Protein AF-A0A937DUB3-F1 (afdb_monomer)

Structure (mmCIF, N/CA/C/O backbone):
data_AF-A0A937DUB3-F1
#
_entry.id   AF-A0A937DUB3-F1
#
loop_
_atom_site.group_PDB
_atom_site.id
_atom_site.type_symbol
_atom_site.label_atom_id
_atom_site.label_alt_id
_atom_site.label_comp_id
_atom_site.label_asym_id
_atom_site.label_entity_id
_atom_site.label_seq_id
_atom_site.pdbx_PDB_ins_code
_atom_site.Cartn_x
_atom_site.Cartn_y
_atom_site.Cartn_z
_atom_site.occupancy
_atom_site.B_iso_or_equiv
_atom_site.auth_seq_id
_atom_site.auth_comp_id
_atom_site.auth_asym_id
_atom_site.auth_atom_id
_atom_site.pdbx_PDB_model_num
ATOM 1 N N . MET A 1 1 ? -13.810 -3.148 17.932 1.00 75.81 1 MET A N 1
ATOM 2 C CA . MET A 1 1 ? -12.497 -2.914 18.591 1.00 75.81 1 MET A CA 1
ATOM 3 C C . MET A 1 1 ? -12.583 -1.676 19.458 1.00 75.81 1 MET A C 1
ATOM 5 O O . MET A 1 1 ? -13.296 -0.752 19.082 1.00 75.81 1 MET A O 1
ATOM 9 N N . GLU A 1 2 ? -11.857 -1.623 20.574 1.00 86.38 2 GLU A N 1
ATOM 10 C CA . GLU A 1 2 ? -11.768 -0.379 21.345 1.00 86.38 2 GLU A CA 1
ATOM 11 C C . GLU A 1 2 ? -10.947 0.676 20.592 1.00 86.38 2 GLU A C 1
ATOM 13 O O . GLU A 1 2 ? -9.996 0.352 19.875 1.00 86.38 2 GLU A O 1
ATOM 18 N N . GLN A 1 3 ? -11.286 1.956 20.767 1.00 86.94 3 GLN A N 1
ATOM 19 C CA . GLN A 1 3 ? -10.647 3.063 20.046 1.00 86.94 3 GLN A CA 1
ATOM 20 C C . GLN A 1 3 ? -9.122 3.072 20.203 1.00 86.94 3 GLN A C 1
ATOM 22 O O . GLN A 1 3 ? -8.398 3.293 19.233 1.00 86.94 3 GLN A O 1
ATOM 27 N N . GLN A 1 4 ? -8.633 2.753 21.400 1.00 88.19 4 GLN A N 1
ATOM 28 C CA . GLN A 1 4 ? -7.206 2.685 21.688 1.00 88.19 4 GLN A CA 1
ATOM 29 C C . GLN A 1 4 ? -6.502 1.560 20.906 1.00 88.19 4 GLN A C 1
ATOM 31 O O . GLN A 1 4 ? -5.394 1.755 20.410 1.00 88.19 4 GLN A O 1
ATOM 36 N N . GLN A 1 5 ? -7.153 0.404 20.732 1.00 88.25 5 GLN A N 1
ATOM 37 C CA . GLN A 1 5 ? -6.608 -0.721 19.962 1.00 88.25 5 GLN A CA 1
ATOM 38 C C . GLN A 1 5 ? -6.531 -0.390 18.467 1.00 88.25 5 GLN A C 1
ATOM 40 O O . GLN A 1 5 ? -5.536 -0.699 17.810 1.00 88.25 5 GLN A O 1
ATOM 45 N N . VAL A 1 6 ? -7.557 0.285 17.937 1.00 88.88 6 VAL A N 1
ATOM 46 C CA . VAL A 1 6 ? -7.590 0.736 16.537 1.00 88.88 6 VAL A CA 1
ATOM 47 C C . VAL A 1 6 ? -6.447 1.709 16.258 1.00 88.88 6 VAL A C 1
ATOM 49 O O . VAL A 1 6 ? -5.726 1.550 15.275 1.00 88.88 6 VAL A O 1
ATOM 52 N N . GLU A 1 7 ? -6.237 2.693 17.131 1.00 91.06 7 GLU A N 1
ATOM 53 C CA . GLU A 1 7 ? -5.167 3.682 16.966 1.00 91.06 7 GLU A CA 1
ATOM 54 C C . GLU A 1 7 ? -3.774 3.053 17.055 1.00 91.06 7 GLU A C 1
ATOM 56 O O . GLU A 1 7 ? -2.910 3.359 16.230 1.00 91.06 7 GLU A O 1
ATOM 61 N N . GLN A 1 8 ? -3.562 2.120 17.987 1.00 90.50 8 GLN A N 1
ATOM 62 C CA . GLN A 1 8 ? -2.307 1.373 18.077 1.00 90.50 8 GLN A CA 1
ATOM 63 C C . GLN A 1 8 ? -2.037 0.551 16.813 1.00 90.50 8 GLN A C 1
ATOM 65 O O . GLN A 1 8 ? -0.928 0.593 16.278 1.00 90.50 8 GLN A O 1
ATOM 70 N N . TRP A 1 9 ? -3.041 -0.161 16.299 1.00 90.69 9 TRP A N 1
ATOM 71 C CA . TRP A 1 9 ? -2.891 -0.961 15.085 1.00 90.69 9 TRP A CA 1
ATOM 72 C C . TRP A 1 9 ? -2.618 -0.092 13.848 1.00 90.69 9 TRP A C 1
ATOM 74 O O . TRP A 1 9 ? -1.743 -0.415 13.037 1.00 90.69 9 TRP A O 1
ATOM 84 N N . LEU A 1 10 ? -3.310 1.045 13.718 1.00 90.88 10 LEU A N 1
ATOM 85 C CA . LEU A 1 10 ? -3.067 2.012 12.645 1.00 90.88 10 LEU A CA 1
ATOM 86 C C . LEU A 1 10 ? -1.657 2.603 12.732 1.00 90.88 10 LEU A C 1
ATOM 88 O O . LEU A 1 10 ? -0.988 2.715 11.707 1.00 90.88 10 LEU A O 1
ATOM 92 N N . ALA A 1 11 ? -1.172 2.925 13.933 1.00 91.12 11 ALA A N 1
ATOM 93 C CA . ALA A 1 11 ? 0.183 3.429 14.137 1.00 91.12 11 ALA A CA 1
ATOM 94 C C . ALA A 1 11 ? 1.249 2.393 13.737 1.00 91.12 11 ALA A C 1
ATOM 96 O O . ALA A 1 11 ? 2.206 2.732 13.037 1.00 91.12 11 ALA A O 1
ATOM 97 N N . GLN A 1 12 ? 1.054 1.119 14.100 1.00 90.94 12 GLN A N 1
ATOM 98 C CA . GLN A 1 12 ? 1.949 0.018 13.714 1.00 90.94 12 GLN A CA 1
ATOM 99 C C . GLN A 1 12 ? 2.016 -0.173 12.191 1.00 90.94 12 GLN A C 1
ATOM 101 O O . GLN A 1 12 ? 3.069 -0.508 11.645 1.00 90.94 12 GLN A O 1
ATOM 106 N N . ASN A 1 13 ? 0.908 0.080 11.491 1.00 92.50 13 ASN A N 1
ATOM 107 C CA . ASN A 1 13 ? 0.786 -0.137 10.051 1.00 92.50 13 ASN A CA 1
ATOM 108 C C . ASN A 1 13 ? 0.837 1.154 9.218 1.00 92.50 13 ASN A C 1
ATOM 110 O O . ASN A 1 13 ? 0.700 1.096 7.996 1.00 92.50 13 ASN A O 1
ATOM 114 N N . ALA A 1 14 ? 1.114 2.309 9.829 1.00 88.69 14 ALA A N 1
ATOM 115 C CA . ALA A 1 14 ? 1.036 3.624 9.187 1.00 88.69 14 ALA A CA 1
ATOM 116 C C . ALA A 1 14 ? 1.873 3.729 7.899 1.00 88.69 14 ALA A C 1
ATOM 118 O O . ALA A 1 14 ? 1.453 4.338 6.916 1.00 88.69 14 ALA A O 1
ATOM 119 N N . LYS A 1 15 ? 3.044 3.077 7.852 1.00 89.88 15 LYS A N 1
ATOM 120 C CA . LYS A 1 15 ? 3.905 3.056 6.655 1.00 89.88 15 LYS A CA 1
ATOM 121 C C . LYS A 1 15 ? 3.282 2.309 5.472 1.00 89.88 15 LYS A C 1
ATOM 123 O O . LYS A 1 15 ? 3.596 2.641 4.330 1.00 89.88 15 LYS A O 1
ATOM 128 N N . LYS A 1 16 ? 2.411 1.333 5.736 1.00 91.31 16 LYS A N 1
ATOM 129 C CA . LYS A 1 16 ? 1.774 0.445 4.749 1.00 91.31 16 LYS A CA 1
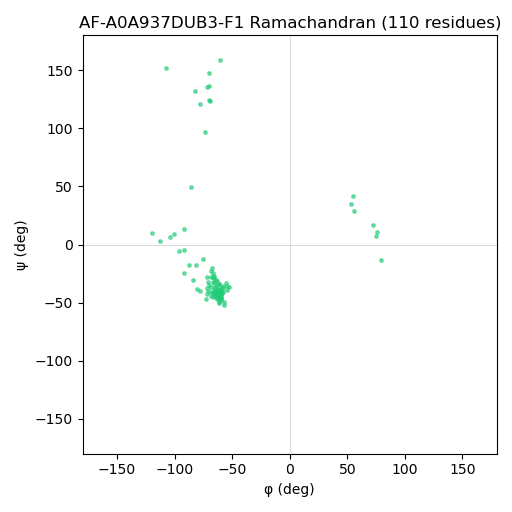ATOM 130 C C . LYS A 1 16 ? 0.381 0.909 4.323 1.00 91.31 16 LYS A C 1
ATOM 132 O O . LYS A 1 16 ? -0.200 0.304 3.423 1.00 91.31 16 LYS A O 1
ATOM 137 N N . LEU A 1 17 ? -0.139 1.963 4.949 1.00 91.81 17 LEU A N 1
ATOM 138 C CA . LEU A 1 17 ? -1.465 2.515 4.691 1.00 91.81 17 LEU A CA 1
ATOM 139 C C . LEU A 1 17 ? -1.376 3.857 3.942 1.00 91.81 17 LEU A C 1
ATOM 141 O O . LEU A 1 17 ? -0.374 4.576 4.061 1.00 91.81 17 LEU A O 1
ATOM 145 N N . PRO A 1 18 ? -2.400 4.205 3.144 1.00 90.81 18 PRO A N 1
ATOM 146 C CA . PRO A 1 18 ? -2.475 5.501 2.487 1.00 90.81 18 PRO A CA 1
ATOM 147 C C . PRO A 1 18 ? -2.933 6.562 3.491 1.00 90.81 18 PRO A C 1
ATOM 149 O O . PRO A 1 18 ? -4.020 6.455 4.056 1.00 90.81 18 PRO A O 1
ATOM 152 N N . ALA A 1 19 ? -2.104 7.591 3.707 1.00 88.75 19 ALA A N 1
ATOM 153 C CA . ALA A 1 19 ? -2.336 8.641 4.707 1.00 88.75 19 ALA A CA 1
ATOM 154 C C . ALA A 1 19 ? -3.697 9.341 4.534 1.00 88.75 19 ALA A C 1
ATOM 156 O O . ALA A 1 19 ? -4.351 9.686 5.512 1.00 88.75 19 ALA A O 1
ATOM 157 N N . GLU A 1 20 ? -4.145 9.474 3.287 1.00 89.00 20 GLU A N 1
ATOM 158 C CA . GLU A 1 20 ? -5.404 10.116 2.902 1.00 89.00 20 GLU A CA 1
ATOM 159 C C . GLU A 1 20 ? -6.647 9.319 3.342 1.00 89.00 20 GLU A C 1
ATOM 161 O O . GLU A 1 20 ? -7.722 9.895 3.490 1.00 89.00 20 GLU A O 1
ATOM 166 N N . ARG A 1 21 ? -6.519 8.004 3.580 1.00 89.25 21 ARG A N 1
ATOM 167 C CA . ARG A 1 21 ? -7.638 7.105 3.927 1.00 89.25 21 ARG A CA 1
ATOM 168 C C . ARG A 1 21 ? -7.575 6.561 5.354 1.00 89.25 21 ARG A C 1
ATOM 170 O O . ARG A 1 21 ? -8.428 5.762 5.734 1.00 89.25 21 ARG A O 1
ATOM 177 N N . VAL A 1 22 ? -6.588 6.970 6.156 1.00 89.06 22 VAL A N 1
ATOM 178 C CA . VAL A 1 22 ? -6.419 6.469 7.535 1.00 89.06 22 VAL A CA 1
ATOM 179 C C . VAL A 1 22 ? -7.643 6.778 8.397 1.00 89.06 22 VAL A C 1
ATOM 181 O O . VAL A 1 22 ? -8.080 5.917 9.156 1.00 89.06 22 VAL A O 1
ATOM 184 N N . ASN A 1 23 ? -8.234 7.966 8.239 1.00 90.12 23 ASN A N 1
ATOM 185 C CA . ASN A 1 23 ? -9.442 8.345 8.977 1.00 90.12 23 ASN A CA 1
ATOM 186 C C . ASN A 1 23 ? -10.638 7.459 8.597 1.00 90.12 23 ASN A C 1
ATOM 188 O O . ASN A 1 23 ? -11.326 6.957 9.476 1.00 90.12 23 ASN A O 1
ATOM 192 N N . GLU A 1 24 ? -10.820 7.173 7.303 1.00 91.44 24 GLU A N 1
ATOM 193 C CA . GLU A 1 24 ? -11.877 6.267 6.831 1.00 91.44 24 GLU A CA 1
ATOM 194 C C . GLU A 1 24 ? -11.693 4.849 7.395 1.00 91.44 24 GLU A C 1
ATOM 196 O O . GLU A 1 24 ? -12.647 4.240 7.874 1.00 91.44 24 GLU A O 1
ATOM 201 N N . LEU A 1 25 ? -10.460 4.328 7.396 1.00 90.50 25 LEU A N 1
ATOM 202 C CA . LEU A 1 25 ? -10.162 3.024 7.995 1.00 90.50 25 LEU A CA 1
ATOM 203 C C . LEU A 1 25 ? -10.430 3.012 9.499 1.00 90.50 25 LEU A C 1
ATOM 205 O O . LEU A 1 25 ? -10.962 2.026 9.999 1.00 90.50 25 LEU A O 1
ATOM 209 N N . LYS A 1 26 ? -10.097 4.092 10.215 1.00 91.19 26 LYS A N 1
ATOM 210 C CA . LYS A 1 26 ? -10.408 4.230 11.642 1.00 91.19 26 LYS A CA 1
ATOM 211 C C . 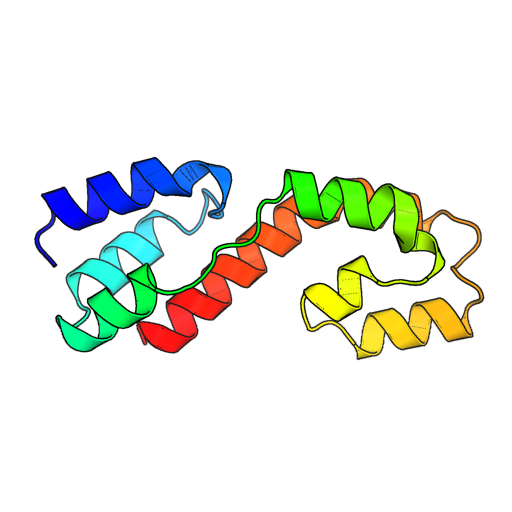LYS A 1 26 ? -11.912 4.097 11.882 1.00 91.19 26 LYS A C 1
ATOM 213 O O . LYS A 1 26 ? -12.311 3.290 12.716 1.00 91.19 26 LYS A O 1
ATOM 218 N N . ASP A 1 27 ? -12.737 4.824 11.131 1.00 91.38 27 ASP A N 1
ATOM 219 C CA . ASP A 1 27 ? -14.197 4.747 11.249 1.00 91.38 27 ASP A CA 1
ATOM 220 C C . ASP A 1 27 ? -14.741 3.343 10.940 1.00 91.38 27 ASP A C 1
ATOM 222 O O . ASP A 1 27 ? -15.620 2.850 11.649 1.00 91.38 27 ASP A O 1
ATOM 226 N N . LEU A 1 28 ? -14.209 2.675 9.911 1.00 90.31 28 LEU A N 1
ATOM 227 C CA . LEU A 1 28 ? -14.598 1.305 9.561 1.00 90.31 28 LEU A CA 1
ATOM 228 C C . LEU A 1 28 ? -14.198 0.296 10.645 1.00 90.31 28 LEU A C 1
ATOM 230 O O . LEU A 1 28 ? -14.998 -0.555 11.011 1.00 90.31 28 LEU A O 1
ATOM 234 N N . LEU A 1 29 ? -12.990 0.413 11.198 1.00 88.38 29 LEU A N 1
ATOM 235 C CA . LEU A 1 29 ? -12.475 -0.455 12.263 1.00 88.38 29 LEU A CA 1
ATOM 236 C C . LEU A 1 29 ? -13.239 -0.283 13.586 1.00 88.38 29 LEU A C 1
ATOM 238 O O . LEU A 1 29 ? -13.390 -1.248 14.334 1.00 88.38 29 LEU A O 1
ATOM 242 N N . LEU A 1 30 ? -13.728 0.928 13.869 1.00 89.50 30 LEU A N 1
ATOM 243 C CA . LEU A 1 30 ? -14.580 1.212 15.027 1.00 89.50 30 LEU A CA 1
ATOM 244 C C . LEU A 1 30 ? -15.987 0.625 14.868 1.00 89.50 30 LEU A C 1
ATOM 246 O O . LEU A 1 30 ? -16.560 0.148 15.843 1.00 89.50 30 LEU A O 1
ATOM 250 N N . LYS A 1 31 ? -16.534 0.649 13.647 1.00 89.56 31 LYS A N 1
ATOM 251 C CA . LYS A 1 31 ? -17.856 0.085 13.325 1.00 89.56 31 LYS A CA 1
ATOM 252 C C . LYS A 1 31 ? -17.832 -1.429 13.098 1.00 89.56 31 LYS A C 1
ATOM 254 O O . LYS A 1 31 ? -18.886 -2.058 13.121 1.00 89.56 31 LYS A O 1
ATOM 259 N N . ALA A 1 32 ? -16.659 -2.003 12.847 1.00 87.12 32 ALA A N 1
ATOM 260 C CA . ALA A 1 32 ? -16.492 -3.423 12.588 1.00 87.12 32 ALA A CA 1
ATOM 261 C C . ALA A 1 32 ? -16.690 -4.270 13.855 1.00 87.12 32 ALA A C 1
ATOM 263 O O . ALA A 1 32 ? -16.139 -3.980 14.921 1.00 87.12 32 ALA A O 1
ATOM 264 N N . ASP A 1 33 ? -17.437 -5.361 13.689 1.00 86.12 33 ASP A N 1
ATOM 265 C CA . ASP A 1 33 ? -17.588 -6.427 14.680 1.00 86.12 33 ASP A CA 1
ATOM 266 C C . ASP A 1 33 ? -16.237 -7.098 15.006 1.00 86.12 33 ASP A C 1
ATOM 268 O O . ASP A 1 33 ? -15.306 -7.049 14.194 1.00 86.12 33 ASP A O 1
ATOM 272 N N . GLU A 1 34 ? -16.121 -7.758 16.166 1.00 84.75 34 GLU A N 1
ATOM 273 C CA . GLU A 1 34 ? -14.899 -8.473 16.578 1.00 84.75 34 GLU A CA 1
ATOM 274 C C . GLU A 1 34 ? -14.402 -9.466 15.520 1.00 84.75 34 GLU A C 1
ATOM 276 O O . GLU A 1 34 ? -13.196 -9.561 15.284 1.00 84.75 34 GLU A O 1
ATOM 281 N N . ASN A 1 35 ? -15.308 -10.142 14.809 1.00 86.44 35 ASN A N 1
ATOM 282 C CA . ASN A 1 35 ? -14.921 -11.096 13.770 1.00 86.44 35 ASN A CA 1
ATOM 283 C C . ASN A 1 35 ? -14.279 -10.406 12.553 1.00 86.44 35 ASN A C 1
ATOM 285 O O . ASN A 1 35 ? -13.240 -10.847 12.056 1.00 86.44 35 ASN A O 1
ATOM 289 N N . LYS A 1 36 ? -14.857 -9.288 12.089 1.00 88.06 36 LYS A N 1
ATOM 290 C CA . LYS A 1 36 ? -14.309 -8.495 10.970 1.00 88.06 36 LYS A CA 1
ATOM 291 C C . LYS A 1 36 ? -12.995 -7.815 11.362 1.00 88.06 36 LYS A C 1
ATOM 293 O O . LYS A 1 36 ? -12.064 -7.737 10.563 1.00 88.06 36 LYS A O 1
ATOM 298 N N . ALA A 1 37 ? -12.904 -7.365 12.610 1.00 85.44 37 ALA A N 1
ATOM 299 C CA . ALA A 1 37 ? -11.703 -6.798 13.201 1.00 85.44 37 ALA A CA 1
ATOM 300 C C . ALA A 1 37 ? -10.535 -7.794 13.235 1.00 85.44 37 ALA A C 1
ATOM 302 O O . ALA A 1 37 ? -9.437 -7.472 12.778 1.00 85.44 37 ALA A O 1
ATOM 303 N N . ALA A 1 38 ? -10.777 -9.009 13.731 1.00 87.06 38 ALA A N 1
ATOM 304 C CA . ALA A 1 38 ? -9.783 -10.077 13.751 1.00 87.06 38 ALA A CA 1
ATOM 305 C C . ALA A 1 38 ? -9.339 -10.450 12.327 1.00 87.06 38 ALA A C 1
ATOM 307 O O . ALA A 1 38 ? -8.141 -10.570 12.057 1.00 87.06 38 ALA A O 1
ATOM 308 N N . ALA A 1 39 ? -10.289 -10.540 11.389 1.00 88.12 39 ALA A N 1
ATOM 309 C CA . ALA A 1 39 ? -9.988 -10.780 9.984 1.00 88.12 39 ALA A CA 1
ATOM 310 C C . ALA A 1 39 ? -9.093 -9.674 9.396 1.00 88.12 39 ALA A C 1
ATOM 312 O O . ALA A 1 39 ? -8.088 -9.990 8.763 1.00 88.12 39 ALA A O 1
ATOM 313 N N . ALA A 1 40 ? -9.374 -8.396 9.668 1.00 87.69 40 ALA A N 1
ATOM 314 C CA . ALA A 1 40 ? -8.553 -7.275 9.204 1.00 87.69 40 ALA A CA 1
ATOM 315 C C . ALA A 1 40 ? -7.120 -7.296 9.766 1.00 87.69 40 ALA A C 1
ATOM 317 O O . ALA A 1 40 ? -6.168 -7.029 9.031 1.00 87.69 40 ALA A O 1
ATOM 318 N N . GLN A 1 41 ? -6.945 -7.663 11.040 1.00 85.69 41 GLN A N 1
ATOM 319 C CA . GLN A 1 41 ? -5.620 -7.803 11.659 1.00 85.69 41 GLN A CA 1
ATOM 320 C C . GLN A 1 41 ? -4.819 -8.981 11.090 1.00 85.69 41 GLN A C 1
ATOM 322 O O . GLN A 1 41 ? -3.591 -8.926 11.058 1.00 85.69 41 GLN A O 1
ATOM 327 N N . SER A 1 42 ? -5.500 -10.026 10.611 1.00 87.12 42 SER A N 1
ATOM 328 C CA . SER A 1 42 ? -4.855 -11.189 9.989 1.00 87.12 42 SER A CA 1
ATOM 329 C C . SER A 1 42 ? -4.345 -10.928 8.562 1.00 87.12 42 SER A C 1
ATOM 331 O O . SER A 1 42 ? -3.572 -11.724 8.025 1.00 87.12 42 SER A O 1
ATOM 333 N N . ILE A 1 43 ? -4.740 -9.812 7.932 1.00 88.31 43 ILE A N 1
ATOM 334 C CA . ILE A 1 43 ? -4.314 -9.480 6.568 1.00 88.31 43 ILE A CA 1
ATOM 335 C C . ILE A 1 43 ? -2.824 -9.128 6.553 1.00 88.31 43 ILE A C 1
ATOM 337 O O . ILE A 1 43 ? -2.369 -8.179 7.192 1.00 88.31 43 ILE A O 1
ATOM 341 N N . SER A 1 44 ? -2.058 -9.843 5.727 1.00 87.62 44 SER A N 1
ATOM 342 C CA . SER A 1 44 ? -0.657 -9.507 5.475 1.00 87.62 44 SER A CA 1
ATOM 343 C C . SER A 1 44 ? -0.553 -8.266 4.586 1.00 87.62 44 SER A C 1
ATOM 345 O O . SER A 1 44 ? -0.661 -8.333 3.358 1.00 87.62 44 SER A O 1
ATOM 347 N N . LEU A 1 45 ? -0.357 -7.106 5.216 1.00 89.69 45 LEU A N 1
ATOM 348 C CA . LEU A 1 45 ? -0.171 -5.843 4.509 1.00 89.69 45 LEU A CA 1
ATOM 349 C C . LEU A 1 45 ? 1.187 -5.827 3.799 1.00 89.69 45 LEU A C 1
ATOM 351 O O . LEU A 1 45 ? 2.245 -5.981 4.430 1.00 89.69 45 LEU A O 1
ATOM 355 N N . LYS A 1 46 ? 1.153 -5.585 2.488 1.00 88.50 46 LYS A N 1
ATOM 356 C CA . LYS A 1 46 ? 2.341 -5.506 1.634 1.00 88.50 46 LYS A CA 1
ATOM 357 C C . LYS A 1 46 ? 3.137 -4.243 1.954 1.00 88.50 46 LYS A C 1
ATOM 359 O O . LYS A 1 46 ? 2.564 -3.164 2.102 1.00 88.50 46 LYS A O 1
ATOM 364 N N . ASP A 1 47 ? 4.457 -4.371 2.040 1.00 89.50 47 ASP A N 1
ATOM 365 C CA . ASP A 1 47 ? 5.338 -3.222 2.239 1.00 89.50 47 ASP A CA 1
ATOM 366 C C . ASP A 1 47 ? 5.626 -2.507 0.911 1.00 89.50 47 ASP A C 1
ATOM 368 O O . ASP A 1 47 ? 5.966 -3.137 -0.095 1.00 89.50 47 ASP A O 1
ATOM 372 N N . GLY A 1 48 ? 5.496 -1.178 0.906 1.00 86.62 48 GLY A N 1
ATOM 373 C CA . GLY A 1 48 ? 5.718 -0.365 -0.291 1.00 86.62 48 GLY A CA 1
ATOM 374 C C . GLY A 1 48 ? 7.163 -0.407 -0.795 1.00 86.62 48 GLY A C 1
ATOM 375 O O . GLY A 1 48 ? 7.386 -0.336 -2.002 1.00 86.62 48 GLY A O 1
ATOM 376 N N . THR A 1 49 ? 8.134 -0.588 0.102 1.00 85.94 49 THR A N 1
ATOM 377 C CA . THR A 1 49 ? 9.565 -0.697 -0.224 1.00 85.94 49 THR A CA 1
ATOM 378 C C . THR A 1 49 ? 9.861 -2.028 -0.901 1.00 85.94 49 THR A C 1
ATOM 380 O O . THR A 1 49 ? 10.555 -2.070 -1.914 1.00 85.94 49 THR A O 1
ATOM 383 N N . THR A 1 50 ? 9.279 -3.119 -0.392 1.00 86.00 50 THR A N 1
ATOM 384 C CA . THR A 1 50 ? 9.380 -4.437 -1.030 1.00 86.00 50 THR A CA 1
ATOM 385 C C . THR A 1 50 ? 8.776 -4.406 -2.431 1.00 86.00 50 THR A C 1
ATOM 387 O O . THR A 1 50 ? 9.396 -4.886 -3.375 1.00 86.00 50 THR A O 1
ATOM 390 N N . MET A 1 51 ? 7.612 -3.773 -2.602 1.00 87.06 51 MET A N 1
ATOM 391 C CA . MET A 1 51 ? 6.987 -3.626 -3.920 1.00 87.06 51 MET A CA 1
ATOM 392 C C . MET A 1 51 ? 7.820 -2.760 -4.875 1.00 87.06 51 MET A C 1
ATOM 394 O O . MET A 1 51 ? 7.909 -3.080 -6.057 1.00 87.06 51 MET A O 1
ATOM 398 N N . MET A 1 52 ? 8.475 -1.710 -4.373 1.00 85.25 52 MET A N 1
ATOM 399 C CA . MET A 1 52 ? 9.447 -0.917 -5.136 1.00 85.25 52 MET A CA 1
ATOM 400 C C . MET A 1 52 ? 10.631 -1.754 -5.622 1.00 85.25 52 MET A C 1
ATOM 402 O O . MET A 1 52 ? 11.010 -1.661 -6.786 1.00 85.25 52 MET A O 1
ATOM 406 N N . LEU A 1 53 ? 11.199 -2.588 -4.751 1.00 85.19 53 LEU A N 1
ATOM 407 C CA . LEU A 1 53 ? 12.332 -3.447 -5.090 1.00 85.19 53 LEU A CA 1
ATOM 408 C C . LEU A 1 53 ? 11.943 -4.500 -6.137 1.00 85.19 53 LEU A C 1
ATOM 410 O O . LEU A 1 53 ? 12.686 -4.740 -7.085 1.00 85.19 53 LEU A O 1
ATOM 414 N N . ILE A 1 54 ? 10.737 -5.061 -6.025 1.00 83.75 54 ILE A N 1
ATOM 415 C CA . ILE A 1 54 ? 10.177 -5.970 -7.033 1.00 83.75 54 ILE A CA 1
ATOM 416 C C . ILE A 1 54 ? 9.943 -5.237 -8.359 1.00 83.75 54 ILE A C 1
ATOM 418 O O . ILE A 1 54 ? 10.282 -5.772 -9.410 1.00 83.75 54 ILE A O 1
ATOM 422 N N . ALA A 1 55 ? 9.425 -4.007 -8.335 1.00 84.56 55 ALA A N 1
ATOM 423 C CA . ALA A 1 55 ? 9.278 -3.191 -9.540 1.00 84.56 55 ALA A CA 1
ATOM 424 C C . ALA A 1 55 ? 10.634 -2.852 -10.183 1.00 84.56 55 ALA A C 1
ATOM 426 O O . ALA A 1 55 ? 10.724 -2.760 -11.403 1.00 84.56 55 ALA A O 1
ATOM 427 N N . TRP A 1 56 ? 11.702 -2.717 -9.396 1.00 78.88 56 TRP A N 1
ATOM 428 C CA . TRP A 1 56 ? 13.046 -2.467 -9.916 1.00 78.88 56 TRP A CA 1
ATOM 429 C C . TRP A 1 56 ? 13.661 -3.704 -10.588 1.00 78.88 56 TRP A C 1
ATOM 431 O O . TRP A 1 56 ? 14.149 -3.607 -11.710 1.00 78.88 56 TRP A O 1
ATOM 441 N N . ILE A 1 57 ? 13.586 -4.876 -9.949 1.00 78.88 57 ILE A N 1
ATOM 442 C CA . ILE A 1 57 ? 14.203 -6.116 -10.460 1.00 78.88 57 ILE A CA 1
ATOM 443 C C . ILE A 1 57 ? 13.337 -6.774 -11.545 1.00 78.88 57 ILE A C 1
ATOM 445 O O . ILE A 1 57 ? 13.847 -7.305 -12.528 1.00 78.88 57 ILE A O 1
ATOM 449 N N . ALA A 1 58 ? 12.015 -6.742 -11.376 1.00 75.31 58 ALA A N 1
ATOM 450 C CA . ALA A 1 58 ? 11.058 -7.489 -12.189 1.00 75.31 58 ALA A CA 1
ATOM 451 C C . ALA A 1 58 ? 10.049 -6.598 -12.941 1.00 75.31 58 ALA A C 1
ATOM 453 O O . ALA A 1 58 ? 9.104 -7.107 -13.551 1.00 75.31 58 ALA A O 1
ATOM 454 N N . GLY A 1 59 ? 10.245 -5.274 -12.955 1.00 68.81 59 GLY A N 1
ATOM 455 C CA . GLY A 1 59 ? 9.355 -4.325 -13.639 1.00 68.81 59 GLY A CA 1
ATOM 456 C C . GLY A 1 59 ? 9.342 -4.447 -15.163 1.00 68.81 59 GLY A C 1
ATOM 457 O O . GLY A 1 59 ? 8.323 -4.117 -15.780 1.00 68.81 59 GLY A O 1
ATOM 458 N N . ALA A 1 60 ? 10.421 -4.970 -15.761 1.00 65.94 60 ALA A N 1
ATOM 459 C CA . ALA A 1 60 ? 10.484 -5.319 -17.185 1.00 65.94 60 ALA A CA 1
ATOM 460 C C . ALA A 1 60 ? 9.531 -6.477 -17.540 1.00 65.94 60 ALA A C 1
ATOM 462 O O . ALA A 1 60 ? 8.936 -6.481 -18.613 1.00 65.94 60 ALA A O 1
ATOM 463 N N . TYR A 1 61 ? 9.326 -7.407 -16.603 1.00 68.38 61 TYR A N 1
ATOM 464 C CA . TYR A 1 61 ? 8.409 -8.544 -16.737 1.00 68.38 61 TYR A CA 1
ATOM 465 C C . TYR A 1 61 ? 6.992 -8.240 -16.208 1.00 68.38 61 TYR A C 1
ATOM 467 O O . TYR A 1 61 ? 6.096 -9.071 -16.322 1.00 68.38 61 TYR A O 1
ATOM 475 N N . GLY A 1 62 ? 6.769 -7.060 -15.613 1.00 69.31 62 GLY A N 1
ATOM 476 C CA . GLY A 1 62 ? 5.464 -6.637 -15.088 1.00 69.31 62 GLY A CA 1
AT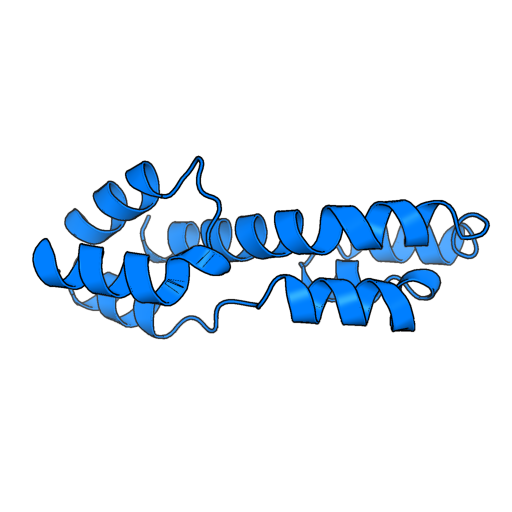OM 477 C C . GLY A 1 62 ? 5.014 -7.345 -13.802 1.00 69.31 62 GLY A C 1
ATOM 478 O O . GLY A 1 62 ? 3.833 -7.282 -13.458 1.00 69.31 62 GLY A O 1
ATOM 479 N N . VAL A 1 63 ? 5.924 -8.011 -13.080 1.00 73.94 63 VAL A N 1
ATOM 480 C CA . VAL A 1 63 ? 5.616 -8.808 -11.871 1.00 73.94 63 VAL A CA 1
ATOM 481 C C . VAL A 1 63 ? 5.008 -7.960 -10.750 1.00 73.94 63 VAL A C 1
ATOM 483 O O . VAL A 1 63 ? 4.104 -8.424 -10.053 1.00 73.94 63 VAL A O 1
ATOM 486 N N . ASP A 1 64 ? 5.417 -6.694 -10.619 1.00 75.75 64 ASP A N 1
ATOM 487 C CA . ASP A 1 64 ? 4.855 -5.758 -9.637 1.00 75.75 64 ASP A CA 1
ATOM 488 C C . ASP A 1 64 ? 3.337 -5.583 -9.807 1.00 75.75 64 ASP A C 1
ATOM 490 O O . ASP A 1 64 ? 2.603 -5.485 -8.823 1.00 75.75 64 ASP A O 1
ATOM 494 N N . ARG A 1 65 ? 2.848 -5.613 -11.054 1.00 76.00 65 ARG A N 1
ATOM 495 C CA . ARG A 1 65 ? 1.424 -5.462 -11.376 1.00 76.00 65 ARG A CA 1
ATOM 496 C C . ARG A 1 65 ? 0.626 -6.723 -11.135 1.00 76.00 65 ARG A C 1
ATOM 498 O O . ARG A 1 65 ? -0.474 -6.640 -10.591 1.00 76.00 65 ARG A O 1
ATOM 505 N N . PHE A 1 66 ? 1.188 -7.879 -11.475 1.00 76.62 66 PHE A N 1
ATOM 506 C CA . PHE A 1 66 ? 0.568 -9.165 -11.163 1.00 76.62 66 PHE A CA 1
ATOM 507 C C . PHE A 1 66 ? 0.376 -9.332 -9.649 1.00 76.62 66 PHE A C 1
ATOM 509 O O . PHE A 1 66 ? -0.691 -9.742 -9.201 1.00 76.62 66 PHE A O 1
ATOM 516 N N . MET A 1 67 ? 1.352 -8.903 -8.843 1.00 75.94 67 MET A N 1
ATOM 517 C CA . MET A 1 67 ? 1.273 -8.963 -7.377 1.00 75.94 67 MET A CA 1
ATOM 518 C C . MET A 1 67 ? 0.223 -8.042 -6.743 1.00 75.94 67 MET A C 1
ATOM 520 O O . MET A 1 67 ? -0.166 -8.270 -5.594 1.00 75.94 67 MET A O 1
ATOM 524 N N . LEU A 1 68 ? -0.215 -7.010 -7.465 1.00 78.31 68 LEU A N 1
ATOM 525 C CA . LEU A 1 68 ? -1.255 -6.067 -7.045 1.00 78.31 68 LEU A CA 1
ATOM 526 C C . LEU A 1 68 ? -2.623 -6.387 -7.675 1.00 78.31 68 LEU A C 1
ATOM 528 O O . LEU A 1 68 ? -3.546 -5.584 -7.569 1.00 78.31 68 LEU A O 1
ATOM 532 N N . GLY A 1 69 ? -2.761 -7.534 -8.353 1.00 71.50 69 GLY A N 1
ATOM 533 C CA . GLY A 1 69 ? -3.995 -7.938 -9.036 1.00 71.50 69 GLY A CA 1
ATOM 534 C C . GLY A 1 69 ? -4.271 -7.185 -10.343 1.00 71.50 69 GLY A C 1
ATOM 535 O O . GLY A 1 69 ? -5.321 -7.366 -10.953 1.00 71.50 69 GLY A O 1
ATOM 536 N N . GLN A 1 70 ? -3.330 -6.364 -10.820 1.00 71.75 70 GLN A N 1
ATOM 537 C CA . GLN A 1 70 ? -3.427 -5.613 -12.076 1.00 71.75 70 GLN A CA 1
ATOM 538 C C . GLN A 1 70 ? -2.957 -6.458 -13.273 1.00 71.75 70 GLN A C 1
ATOM 540 O O . GLN A 1 70 ? -2.145 -6.021 -14.092 1.00 71.75 70 GLN A O 1
ATOM 545 N N . THR A 1 71 ? -3.474 -7.684 -13.378 1.00 71.75 71 THR A N 1
ATOM 546 C CA . THR A 1 71 ? -3.062 -8.697 -14.364 1.00 71.75 71 THR A CA 1
ATOM 547 C C . THR A 1 71 ? -3.224 -8.207 -15.806 1.00 71.75 71 THR A C 1
ATOM 549 O O . THR A 1 71 ? -2.323 -8.397 -16.618 1.00 71.75 71 THR A O 1
ATOM 552 N N . GLY A 1 72 ? -4.313 -7.495 -16.124 1.00 73.69 72 GLY A N 1
ATOM 553 C CA . GLY A 1 72 ? -4.543 -6.950 -17.470 1.00 73.69 72 GLY A CA 1
ATOM 554 C C . GLY A 1 72 ? -3.469 -5.945 -17.913 1.00 73.69 72 GLY A C 1
ATOM 555 O O . GLY A 1 72 ? -2.960 -6.029 -19.029 1.00 73.69 72 GLY A O 1
ATOM 556 N N . LEU A 1 73 ? -3.047 -5.046 -17.014 1.00 71.38 73 LEU A N 1
ATOM 557 C CA . LEU A 1 73 ? -1.955 -4.101 -17.284 1.00 71.38 73 LEU A CA 1
ATOM 558 C C . LEU A 1 73 ? -0.579 -4.786 -17.325 1.00 71.38 73 LEU A C 1
ATOM 560 O O . LEU A 1 73 ? 0.327 -4.277 -17.985 1.00 71.38 73 LEU A O 1
ATOM 564 N N . GLY A 1 74 ? -0.406 -5.902 -16.611 1.00 71.00 74 GLY A N 1
ATOM 565 C CA . GLY A 1 74 ? 0.788 -6.748 -16.701 1.00 71.00 74 GLY A CA 1
ATOM 566 C C . GLY A 1 74 ? 0.910 -7.416 -18.074 1.00 71.00 74 GLY A C 1
ATOM 567 O O . GLY A 1 74 ? 1.961 -7.346 -18.704 1.00 71.00 74 GLY A O 1
ATOM 568 N N . ILE A 1 75 ? -0.189 -7.972 -18.592 1.00 74.19 75 ILE A N 1
ATOM 569 C CA . ILE A 1 75 ? -0.238 -8.595 -19.925 1.00 74.19 75 ILE A CA 1
ATOM 570 C C . ILE A 1 75 ? -0.004 -7.554 -21.028 1.00 74.19 75 ILE A C 1
ATOM 572 O O . ILE A 1 75 ? 0.788 -7.794 -21.936 1.00 74.19 75 ILE A O 1
ATOM 576 N N . ALA A 1 76 ? -0.614 -6.368 -20.930 1.00 74.12 76 ALA A N 1
ATOM 577 C CA . ALA A 1 76 ? -0.383 -5.285 -21.890 1.00 74.12 76 ALA A CA 1
ATOM 578 C C . ALA A 1 76 ? 1.098 -4.851 -21.945 1.00 74.12 76 ALA A C 1
ATOM 580 O O . ALA A 1 76 ? 1.639 -4.588 -23.019 1.00 74.12 76 ALA A O 1
ATOM 581 N N . LYS A 1 77 ? 1.785 -4.835 -20.795 1.00 69.12 77 LYS A N 1
ATOM 582 C CA . LYS A 1 77 ? 3.232 -4.591 -20.704 1.00 69.12 77 LYS A CA 1
ATOM 583 C C . LYS A 1 77 ? 4.055 -5.651 -21.436 1.00 69.12 77 LYS A C 1
ATOM 585 O O . LYS A 1 77 ? 4.997 -5.306 -22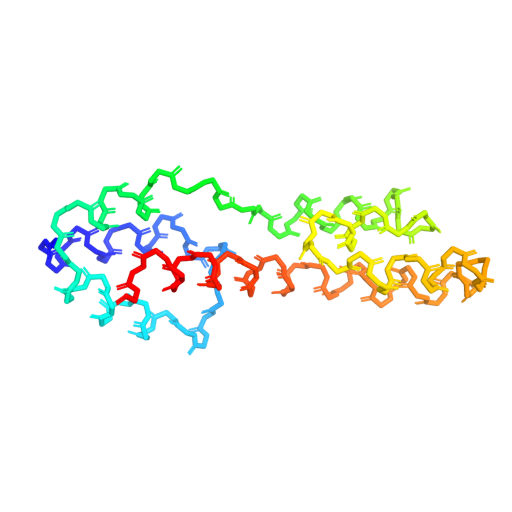.139 1.00 69.12 77 LYS A O 1
ATOM 590 N N . LEU A 1 78 ? 3.698 -6.926 -21.292 1.00 72.62 78 LEU A N 1
ATOM 591 C CA . LEU A 1 78 ? 4.384 -8.028 -21.972 1.00 72.62 78 LEU A CA 1
ATOM 592 C C . LEU A 1 78 ? 4.175 -7.977 -23.493 1.00 72.62 78 LEU A C 1
ATOM 594 O O . LEU A 1 78 ? 5.132 -8.132 -24.246 1.00 72.62 78 LEU A O 1
ATOM 598 N N . LEU A 1 79 ? 2.954 -7.674 -23.945 1.00 71.94 79 LEU A N 1
ATOM 599 C CA . LEU A 1 79 ? 2.625 -7.530 -25.371 1.00 71.94 79 LEU A CA 1
ATOM 600 C C . LEU A 1 79 ? 3.327 -6.335 -26.034 1.00 71.94 79 LEU A C 1
ATOM 602 O O . LEU A 1 79 ? 3.602 -6.364 -27.228 1.00 71.94 79 LEU A O 1
ATOM 606 N N . THR A 1 80 ? 3.649 -5.299 -25.257 1.00 74.69 80 THR A N 1
ATOM 607 C CA . THR A 1 80 ? 4.398 -4.113 -25.710 1.00 74.69 80 THR A CA 1
ATOM 608 C C . THR A 1 80 ? 5.913 -4.244 -25.513 1.00 74.69 80 THR A C 1
ATOM 610 O O . THR A 1 80 ? 6.624 -3.241 -25.593 1.00 74.69 80 THR A O 1
ATOM 613 N N . LEU A 1 81 ? 6.422 -5.457 -25.238 1.00 67.75 81 LEU A N 1
ATOM 614 C CA . LEU A 1 81 ? 7.842 -5.730 -24.953 1.00 67.75 81 LEU A CA 1
ATOM 615 C C . LEU A 1 81 ? 8.420 -4.838 -23.831 1.00 67.75 81 LEU A C 1
ATOM 617 O O . LEU A 1 81 ? 9.575 -4.419 -23.872 1.00 67.75 81 LEU A O 1
ATOM 621 N N . GLY A 1 82 ? 7.614 -4.504 -22.821 1.00 64.12 82 GLY A N 1
ATOM 622 C CA . GLY A 1 82 ? 8.048 -3.702 -21.673 1.00 64.12 82 GLY A CA 1
ATOM 623 C C . GLY A 1 82 ? 8.208 -2.201 -21.953 1.00 64.12 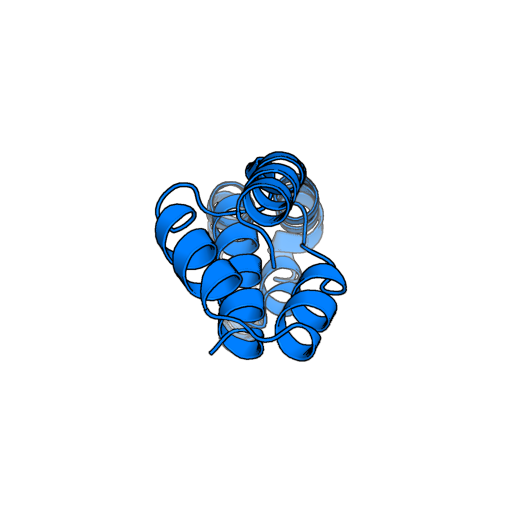82 GLY A C 1
ATOM 624 O O . GLY A 1 82 ? 8.750 -1.482 -21.109 1.00 64.12 82 GLY A O 1
ATOM 625 N N . GLY A 1 83 ? 7.741 -1.706 -23.109 1.00 61.38 83 GLY A N 1
ATOM 626 C CA . GLY A 1 83 ? 7.632 -0.275 -23.421 1.00 61.38 83 GLY A CA 1
ATOM 627 C C . GLY A 1 83 ? 8.934 0.525 -23.266 1.00 61.38 83 GLY A C 1
ATOM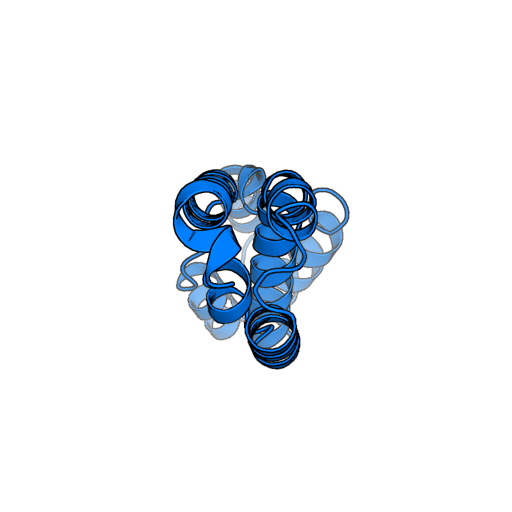 628 O O . GLY A 1 83 ? 8.909 1.623 -22.705 1.00 61.38 83 GLY A O 1
ATOM 629 N N . CYS A 1 84 ? 10.068 -0.036 -23.709 1.00 68.44 84 CYS A N 1
ATOM 630 C CA . CYS A 1 84 ? 11.408 0.577 -23.662 1.00 68.44 84 CYS A CA 1
ATOM 631 C C . CYS A 1 84 ? 11.879 1.030 -22.263 1.00 68.44 84 CYS A C 1
ATOM 633 O O . CYS A 1 84 ? 12.637 1.989 -22.142 1.00 68.44 84 CYS A O 1
ATOM 635 N N . GLY A 1 85 ? 11.425 0.384 -21.182 1.00 67.06 85 GLY A N 1
ATOM 636 C CA . GLY A 1 85 ? 11.885 0.682 -19.816 1.00 67.06 85 GLY A CA 1
ATOM 637 C C . GLY A 1 85 ? 11.251 1.920 -19.164 1.00 67.06 85 GLY A C 1
ATOM 638 O O . GLY A 1 85 ? 11.294 2.043 -17.941 1.00 67.06 85 GLY A O 1
ATOM 639 N N . ILE A 1 86 ? 10.558 2.777 -19.923 1.00 78.12 86 ILE A N 1
ATOM 640 C CA . ILE A 1 86 ? 9.811 3.935 -19.387 1.00 78.12 86 ILE A CA 1
ATOM 641 C C . ILE A 1 86 ? 8.757 3.469 -18.375 1.00 78.12 86 ILE A C 1
ATOM 643 O O . ILE A 1 86 ? 8.604 4.039 -17.294 1.00 78.12 86 ILE A O 1
ATOM 647 N N . TRP A 1 87 ? 8.071 2.369 -18.687 1.00 75.88 87 TRP A N 1
ATOM 648 C CA . TRP A 1 87 ? 7.085 1.793 -17.782 1.00 75.88 87 TRP A CA 1
ATOM 649 C C . TRP A 1 87 ? 7.692 1.243 -16.486 1.00 75.88 87 TRP A C 1
ATOM 651 O O . TRP A 1 87 ? 7.002 1.205 -15.472 1.00 75.88 87 TRP A O 1
ATOM 661 N N . ALA A 1 88 ? 8.947 0.789 -16.501 1.00 76.19 88 ALA A N 1
ATOM 662 C CA . ALA A 1 88 ? 9.621 0.326 -15.291 1.00 76.19 88 ALA A CA 1
ATOM 663 C C . ALA A 1 88 ? 9.949 1.511 -14.368 1.00 76.19 88 ALA A C 1
ATOM 665 O O . ALA A 1 88 ? 9.716 1.426 -13.166 1.00 76.19 88 ALA A O 1
ATOM 666 N N . ILE A 1 89 ? 10.382 2.645 -14.932 1.00 80.31 89 ILE A N 1
ATOM 667 C CA . ILE A 1 89 ? 10.674 3.872 -14.172 1.00 80.31 89 ILE A CA 1
ATOM 668 C C . ILE A 1 89 ? 9.417 4.381 -13.456 1.00 80.31 89 ILE A C 1
ATOM 670 O O . ILE A 1 89 ? 9.440 4.610 -12.248 1.00 80.31 89 ILE A O 1
ATOM 674 N N . ILE A 1 90 ? 8.301 4.507 -14.179 1.00 82.56 90 ILE A N 1
ATOM 675 C CA . ILE A 1 90 ? 7.019 4.940 -13.597 1.00 82.56 90 ILE A CA 1
ATOM 676 C C . ILE A 1 90 ? 6.555 3.953 -12.520 1.00 82.56 90 ILE A C 1
ATOM 678 O O . ILE A 1 90 ? 6.019 4.353 -11.478 1.00 82.56 90 ILE A O 1
ATOM 682 N N . ASP A 1 91 ? 6.765 2.657 -12.750 1.00 82.12 91 ASP A N 1
ATOM 683 C CA . ASP A 1 91 ? 6.319 1.640 -11.814 1.00 82.12 91 ASP A CA 1
ATOM 684 C C . ASP A 1 91 ? 7.127 1.640 -10.516 1.00 82.12 91 ASP A C 1
ATOM 686 O O . ASP A 1 91 ? 6.511 1.494 -9.466 1.00 82.12 91 ASP A O 1
ATOM 690 N N . ILE A 1 92 ? 8.432 1.929 -10.539 1.00 82.19 92 ILE A N 1
ATOM 691 C CA . ILE A 1 92 ? 9.241 2.073 -9.317 1.00 82.19 92 ILE A CA 1
ATOM 692 C C . ILE A 1 92 ? 8.641 3.146 -8.397 1.00 82.19 92 ILE A C 1
ATOM 694 O O . ILE A 1 92 ? 8.333 2.865 -7.242 1.00 82.19 92 ILE A O 1
ATOM 698 N N . PHE A 1 93 ? 8.379 4.357 -8.892 1.00 84.44 93 PHE A N 1
ATOM 699 C CA . PHE A 1 93 ? 7.845 5.430 -8.038 1.00 84.44 93 PHE A CA 1
ATOM 700 C C . PHE A 1 93 ? 6.390 5.202 -7.610 1.00 84.44 93 PHE A C 1
ATOM 702 O O . PHE A 1 93 ? 5.982 5.603 -6.517 1.00 84.44 93 PHE A O 1
ATOM 709 N N . SER A 1 94 ? 5.587 4.555 -8.456 1.00 86.56 94 SER A N 1
ATOM 710 C CA . SER A 1 94 ? 4.170 4.320 -8.169 1.00 86.56 94 SER A CA 1
ATOM 711 C C . SER A 1 94 ? 3.900 3.032 -7.383 1.00 86.56 94 SER A C 1
ATOM 713 O O . SER A 1 94 ? 2.828 2.920 -6.790 1.00 86.56 94 SER A O 1
ATOM 715 N N . ALA A 1 95 ? 4.837 2.079 -7.325 1.00 87.06 95 ALA A N 1
ATOM 716 C CA . ALA A 1 95 ? 4.653 0.782 -6.668 1.00 87.06 95 ALA A CA 1
ATOM 717 C C . ALA A 1 95 ? 4.340 0.924 -5.176 1.00 87.06 95 ALA A C 1
ATOM 719 O O . ALA A 1 95 ? 3.427 0.270 -4.678 1.00 87.06 95 ALA A O 1
ATOM 720 N N . SER A 1 96 ? 5.034 1.824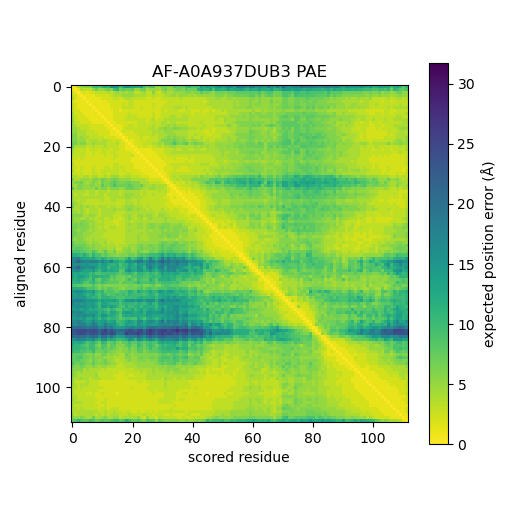 -4.474 1.00 88.00 96 SER A N 1
ATOM 721 C CA . SER A 1 96 ? 4.787 2.070 -3.048 1.00 88.00 96 SER A CA 1
ATOM 722 C C . SER A 1 96 ? 3.381 2.628 -2.796 1.00 88.00 96 SER A C 1
ATOM 724 O O . SER A 1 96 ? 2.665 2.132 -1.926 1.00 88.00 96 SER A O 1
ATOM 726 N N . LYS A 1 97 ? 2.931 3.599 -3.606 1.00 89.62 97 LYS A N 1
ATOM 727 C CA . LYS A 1 97 ? 1.559 4.128 -3.517 1.00 89.62 97 LYS A CA 1
ATOM 728 C C . LYS A 1 97 ? 0.524 3.046 -3.828 1.00 89.62 97 LYS A C 1
ATOM 730 O O . LYS A 1 97 ? -0.412 2.860 -3.061 1.00 89.62 97 LYS A O 1
ATOM 735 N N . ARG A 1 98 ? 0.726 2.280 -4.904 1.00 88.25 98 ARG A N 1
ATOM 736 C CA . ARG A 1 98 ? -0.183 1.193 -5.295 1.00 88.25 98 ARG A CA 1
ATOM 737 C C . A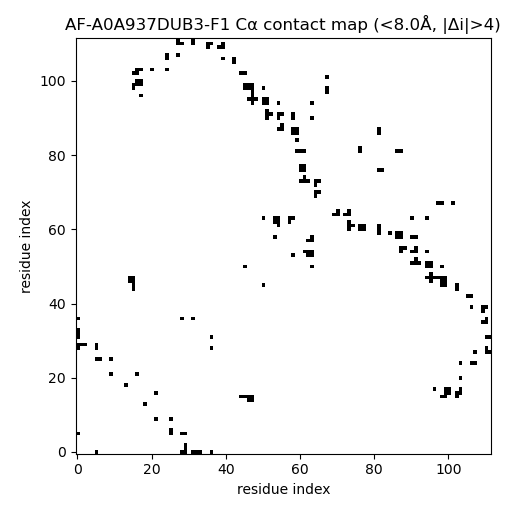RG A 1 98 ? -0.251 0.077 -4.246 1.00 88.25 98 ARG A C 1
ATOM 739 O O . ARG A 1 98 ? -1.325 -0.468 -4.028 1.00 88.25 98 ARG A O 1
ATOM 746 N N . ALA A 1 99 ? 0.852 -0.231 -3.561 1.00 90.31 99 ALA A N 1
ATOM 747 C CA . ALA A 1 99 ? 0.869 -1.189 -2.455 1.00 90.31 99 ALA A CA 1
ATOM 748 C C . ALA A 1 99 ? -0.023 -0.738 -1.289 1.00 90.31 99 ALA A C 1
ATOM 750 O O . ALA A 1 99 ? -0.793 -1.534 -0.756 1.00 90.31 99 ALA A O 1
ATOM 751 N N . LYS A 1 100 ? 0.039 0.551 -0.934 1.00 92.50 100 LYS A N 1
ATOM 752 C CA . LYS A 1 100 ? -0.813 1.147 0.105 1.00 92.50 100 LYS A CA 1
ATOM 7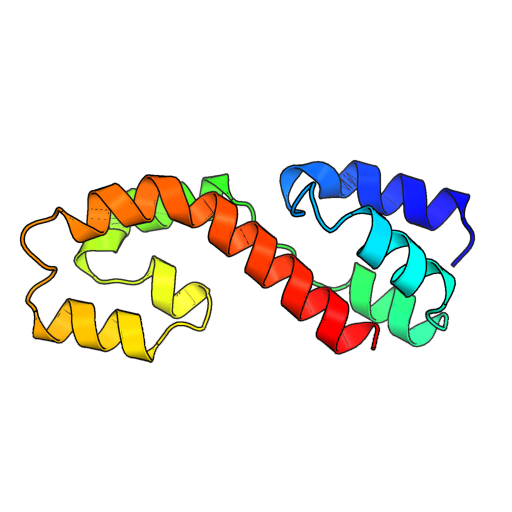53 C C . LYS A 1 100 ? -2.288 1.115 -0.280 1.00 92.50 100 LYS A C 1
ATOM 755 O O . LYS A 1 100 ? -3.118 0.719 0.531 1.00 92.50 100 LYS A O 1
ATOM 760 N N . GLU A 1 101 ? -2.602 1.460 -1.525 1.00 91.50 101 GLU A N 1
ATOM 761 C CA . GLU A 1 101 ? -3.972 1.381 -2.046 1.00 91.50 101 GLU A CA 1
ATOM 762 C C . GLU A 1 101 ? -4.498 -0.058 -2.072 1.00 91.50 101 GLU A C 1
ATOM 764 O O . GLU A 1 101 ? -5.631 -0.318 -1.676 1.00 91.50 101 GLU A O 1
ATOM 769 N N . PHE A 1 102 ? -3.667 -1.023 -2.469 1.00 91.19 102 PHE A N 1
ATOM 770 C CA . PHE A 1 102 ? -4.024 -2.441 -2.434 1.00 91.19 102 PHE A CA 1
ATOM 771 C C . PHE A 1 102 ? -4.356 -2.911 -1.011 1.00 91.19 102 PHE A C 1
ATOM 773 O O . PHE A 1 102 ? -5.376 -3.565 -0.797 1.00 91.19 102 PHE A O 1
ATOM 780 N N . ASN A 1 103 ? -3.524 -2.537 -0.036 1.00 92.25 103 ASN A N 1
ATOM 781 C CA . ASN A 1 103 ? -3.750 -2.828 1.378 1.00 92.25 103 ASN A CA 1
ATOM 782 C C . ASN A 1 103 ? -5.067 -2.218 1.881 1.00 92.25 103 ASN A C 1
ATOM 784 O O . ASN A 1 103 ? -5.852 -2.907 2.529 1.00 92.25 103 ASN A O 1
ATOM 788 N N . TYR A 1 104 ? -5.332 -0.950 1.551 1.00 92.81 104 TYR A N 1
ATOM 789 C CA . TYR A 1 104 ? -6.585 -0.275 1.897 1.00 92.81 104 TYR A CA 1
ATOM 790 C C . TYR A 1 104 ? -7.802 -0.988 1.298 1.00 92.81 104 TYR A C 1
ATOM 792 O O . TYR A 1 104 ? -8.750 -1.275 2.024 1.00 92.81 104 TYR A O 1
ATOM 800 N N . ASN A 1 105 ? -7.761 -1.340 0.011 1.00 92.19 105 ASN A N 1
ATOM 801 C CA . ASN A 1 105 ? -8.871 -2.024 -0.652 1.00 92.19 105 ASN A CA 1
ATOM 802 C C . ASN A 1 105 ? -9.161 -3.386 -0.014 1.00 92.19 105 ASN A C 1
ATOM 804 O O . ASN A 1 105 ? -10.322 -3.718 0.201 1.00 92.19 105 ASN A O 1
ATOM 808 N N . LYS A 1 106 ? -8.119 -4.143 0.353 1.00 91.25 106 LYS A N 1
ATOM 809 C CA . LYS A 1 106 ? -8.281 -5.427 1.048 1.00 91.25 106 LYS A CA 1
ATOM 810 C C . LYS A 1 106 ? -8.875 -5.277 2.443 1.00 91.25 106 LYS A C 1
ATOM 812 O O . LYS A 1 106 ? -9.740 -6.059 2.819 1.00 91.25 106 LYS A O 1
ATOM 817 N N . LEU A 1 107 ? -8.447 -4.266 3.194 1.00 91.69 107 LEU A N 1
ATOM 818 C CA . LEU A 1 107 ? -9.034 -3.963 4.498 1.00 91.69 107 LEU A CA 1
ATOM 819 C C . LEU A 1 107 ? -10.497 -3.550 4.357 1.00 91.69 107 LEU A C 1
ATOM 821 O O . LEU A 1 107 ? -11.346 -4.053 5.080 1.00 91.69 107 LEU A O 1
ATOM 825 N N . LYS A 1 108 ? -10.809 -2.685 3.391 1.00 92.00 108 LYS A N 1
ATOM 826 C CA . LYS A 1 108 ? -12.178 -2.251 3.115 1.00 92.00 108 LYS A CA 1
ATOM 827 C C . LYS A 1 108 ? -13.086 -3.412 2.715 1.00 92.00 108 LYS A C 1
ATOM 829 O O . LYS A 1 108 ? -14.207 -3.465 3.190 1.00 92.00 108 LYS A O 1
ATOM 834 N N . GLU A 1 109 ? -12.602 -4.341 1.893 1.00 91.06 109 GLU A N 1
ATOM 835 C CA . GLU A 1 109 ? -13.333 -5.551 1.488 1.00 91.06 109 GLU A CA 1
ATOM 836 C C . GLU A 1 109 ? -13.739 -6.415 2.694 1.00 91.06 109 GLU A C 1
ATOM 838 O O . GLU A 1 109 ? -14.830 -6.971 2.709 1.00 91.06 109 GLU A O 1
ATOM 843 N N . VAL A 1 110 ? -12.882 -6.496 3.716 1.00 90.12 110 VAL A N 1
ATOM 844 C CA . VAL A 1 110 ? -13.137 -7.281 4.936 1.00 90.12 110 VAL A CA 1
ATOM 845 C C . VAL A 1 110 ? -13.968 -6.512 5.972 1.00 90.12 110 VAL A C 1
ATOM 847 O O . VAL A 1 110 ? -14.703 -7.118 6.752 1.00 90.12 110 VAL A O 1
ATOM 850 N N . LEU A 1 111 ? -13.840 -5.183 6.008 1.00 86.75 111 LEU A N 1
ATOM 851 C CA . LEU A 1 111 ? -14.483 -4.325 7.007 1.00 86.75 111 LEU A CA 1
ATOM 852 C C . LEU A 1 111 ? -15.858 -3.791 6.579 1.00 86.75 111 LEU A C 1
ATOM 854 O O . LEU A 1 111 ? -16.654 -3.460 7.459 1.00 86.75 111 LEU A O 1
ATOM 858 N N . ALA A 1 112 ? -16.135 -3.697 5.274 1.00 81.00 112 ALA A N 1
ATOM 859 C CA . ALA A 1 112 ? -17.461 -3.377 4.733 1.00 81.00 112 ALA A CA 1
ATOM 860 C C . ALA A 1 112 ? -18.480 -4.457 5.127 1.00 81.00 112 ALA A C 1
ATOM 862 O O . ALA A 1 112 ? -19.597 -4.101 5.556 1.00 81.00 112 ALA A O 1
#

Secondary structure (DSSP, 8-state):
--HHHHHHHHHHHGGGS-GGGHHHHHHHHHHS-HHHHHHHHHS-PPPHHHHHHHHHHHTTTTHHHHTTT-HHHHHHHHHTGGGGGHHHHHHHHHHHHHHHHHHHHHHHHHH-

Nearest PDB structures (foldseek):
  6tyi-assembly1_D  TM=2.092E-01  e=1.605E+00  Escherichia coli K-12

Sequence (112 aa):
MEQQQVEQWLAQNAKKLPAERVNELKDLLLKADENKAAAAQSISLKDGTTMMLIAWIAGAYGVDRFMLGQTGLGIAKLLTLGGCGIWAIIDIFSASKRAKEFNYNKLKEVLA

Solvent-accessible surface area (backbone atoms only — not comparable to full-atom values): 5886 Å² total; per-residue (Å²): 81,56,72,70,59,53,52,52,54,47,62,77,41,48,88,35,42,45,81,91,47,48,67,59,50,50,56,38,47,55,71,20,51,67,69,36,44,52,54,47,70,70,55,84,70,48,52,24,66,60,36,21,51,40,10,66,78,32,24,66,73,23,49,45,32,48,77,68,70,39,46,71,66,19,51,52,33,57,78,52,71,22,56,86,52,57,57,24,58,56,36,30,73,42,26,30,58,52,30,11,51,50,36,48,54,55,42,46,70,53,43,109

pLDDT: mean 83.58, std 8.05, range [61.38, 92.81]

Radius of gyration: 16.01 Å; Cα contacts (8 Å, |Δi|>4): 129; chains: 1; bounding box: 32×21×47 Å

Mean predicted aligned error: 5.94 Å

Foldseek 3Di:
DDLVVLVVLCVVCVQLADPVCSVVLSVLLVVFDPVLNVVLSPDDQDGLVVLLVCLQVCVQQPVSCVVLVNVVVSVVCVVCSNVVCPSSVVSNVCSSVSSNVSSVVVSVVSSD